Protein 2P8V (pdb70)

B-factor: mean 26.71, std 11.62, range [10.42, 73.14]

Structure (mmCIF, N/CA/C/O backbone):
data_2P8V
#
_entry.id   2P8V
#
_cell.length_a   49.470
_cell.length_b   49.470
_cell.length_c   80.710
_cell.angle_alpha   90.000
_cell.angle_beta   90.000
_cell.angle_gamma   120.000
#
_symmetry.space_group_name_H-M   'P 32 2 1'
#
loop_
_entity.id
_entity.type
_entity.pdbx_description
1 polymer 'Homer protein homolog 3'
2 non-polymer 'SULFATE ION'
3 water water
#
loop_
_atom_site.group_PDB
_atom_site.id
_atom_site.type_symbol
_atom_site.label_atom_id
_atom_site.label_alt_id
_atom_site.label_comp_id
_atom_site.label_asym_id
_atom_site.label_entity_id
_atom_site.label_seq_id
_atom_site.pdbx_PDB_ins_code
_atom_site.Cartn_x
_atom_site.Cartn_y
_atom_site.Cartn_z
_atom_site.occupancy
_atom_site.B_iso_or_equiv
_atom_site.auth_seq_id
_atom_site.auth_comp_id
_atom_site.auth_asym_id
_atom_site.auth_atom_id
_atom_site.pdbx_PDB_model_num
ATOM 1 N N . SER A 1 1 ? 51.926 24.770 5.502 1.00 45.88 5 SER A N 1
ATOM 2 C CA . SER A 1 1 ? 51.992 23.497 6.281 1.00 44.26 5 SER A CA 1
ATOM 3 C C . SER A 1 1 ? 5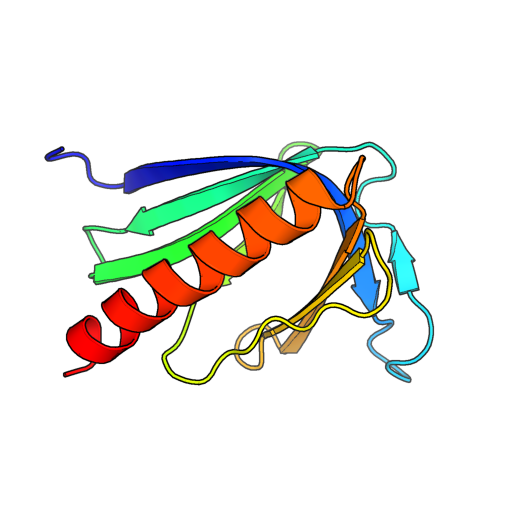1.801 23.764 7.771 1.00 43.38 5 SER A C 1
ATOM 4 O O . SER A 1 1 ? 51.427 22.870 8.524 1.00 44.25 5 SER A O 1
ATOM 7 N N . THR A 1 2 ? 52.077 24.998 8.187 1.00 41.17 6 THR A N 1
ATOM 8 C CA . THR A 1 2 ? 51.934 25.407 9.581 1.00 36.79 6 THR A CA 1
ATOM 9 C C . THR A 1 2 ? 50.519 25.924 9.880 1.00 33.73 6 THR A C 1
ATOM 10 O O . THR A 1 2 ? 50.241 26.410 10.978 1.00 31.38 6 THR A O 1
ATOM 14 N N . ALA A 1 3 ? 49.624 25.800 8.905 1.00 31.59 7 ALA A N 1
ATOM 15 C CA . ALA A 1 3 ? 48.243 26.251 9.066 1.00 29.02 7 ALA A CA 1
ATOM 16 C C . ALA A 1 3 ? 47.512 25.534 10.199 1.00 28.81 7 ALA A C 1
ATOM 17 O O . ALA A 1 3 ? 47.856 24.402 10.557 1.00 24.23 7 ALA A O 1
ATOM 19 N N . ARG A 1 4 ? 46.507 26.206 10.763 1.00 27.33 8 ARG A N 1
ATOM 20 C CA . ARG A 1 4 ? 45.695 25.636 11.844 1.00 29.02 8 ARG A CA 1
ATOM 21 C C . ARG A 1 4 ? 44.900 24.469 11.261 1.00 27.52 8 ARG A C 1
ATOM 22 O O . ARG A 1 4 ? 44.721 23.428 11.896 1.00 28.83 8 ARG A O 1
ATOM 30 N N . GLU A 1 5 ? 44.410 24.673 10.045 1.00 20.80 9 GLU A N 1
ATOM 31 C CA . GLU A 1 5 ? 43.632 23.657 9.348 1.00 21.80 9 GLU A CA 1
ATOM 32 C C . GLU A 1 5 ? 44.283 23.458 7.991 1.00 20.66 9 GLU A C 1
ATOM 33 O O . GLU A 1 5 ? 44.335 24.381 7.178 1.00 20.66 9 GLU A O 1
ATOM 39 N N . GLN A 1 6 ? 44.791 22.256 7.754 1.00 21.17 10 GLN A N 1
ATOM 40 C CA . GLN A 1 6 ? 45.468 21.953 6.502 1.00 22.80 10 GLN A CA 1
ATOM 41 C C . GLN A 1 6 ? 44.631 21.128 5.536 1.00 20.18 10 GLN A C 1
ATOM 42 O O . GLN A 1 6 ? 44.220 20.018 5.857 1.00 23.88 10 GLN A O 1
ATOM 48 N N . PRO A 1 7 ? 44.364 21.664 4.336 1.00 21.42 11 PRO A N 1
ATOM 49 C CA . PRO A 1 7 ? 43.573 20.898 3.366 1.00 18.82 11 PRO A CA 1
ATOM 50 C C . PRO A 1 7 ? 44.405 19.694 2.954 1.00 19.62 11 PRO A C 1
ATOM 51 O O . PRO A 1 7 ? 45.619 19.803 2.796 1.00 19.18 11 PRO A O 1
ATOM 55 N N . ILE A 1 8 ? 43.759 18.549 2.786 1.00 19.02 12 ILE A N 1
ATOM 56 C CA . ILE A 1 8 ? 44.472 17.335 2.420 1.00 19.99 12 ILE A CA 1
ATOM 57 C C . ILE A 1 8 ? 44.065 16.806 1.058 1.00 18.82 12 ILE A C 1
ATOM 58 O O . ILE A 1 8 ? 44.912 16.483 0.225 1.00 20.67 12 ILE A O 1
ATOM 63 N N . PHE A 1 9 ? 42.758 16.732 0.843 1.00 17.16 13 PHE A N 1
ATOM 64 C CA . PHE A 1 9 ? 42.194 16.163 -0.377 1.00 18.53 13 PHE A CA 1
ATOM 65 C C . PHE A 1 9 ? 40.774 16.707 -0.569 1.00 19.54 13 PHE A C 1
ATOM 66 O O . PHE A 1 9 ? 40.032 16.884 0.398 1.00 19.86 13 PHE A O 1
ATOM 74 N N . SER A 1 10 ? 40.412 16.998 -1.813 1.00 16.08 14 SER A N 1
ATOM 75 C CA . SER A 1 10 ? 39.079 17.499 -2.139 1.00 15.95 14 SER A CA 1
ATOM 76 C C . SER A 1 10 ? 38.564 16.829 -3.409 1.00 17.23 14 SER A C 1
ATOM 77 O O . SER A 1 10 ? 39.320 16.585 -4.352 1.00 15.36 14 SER A O 1
ATOM 80 N N . THR A 1 11 ? 37.270 16.539 -3.425 1.00 13.99 15 THR A N 1
ATOM 81 C CA . THR A 1 11 ? 36.632 15.938 -4.584 1.00 15.57 15 THR A CA 1
ATOM 82 C C . THR A 1 11 ? 35.172 16.379 -4.592 1.00 16.86 15 THR A C 1
ATOM 83 O O . THR A 1 11 ? 34.735 17.097 -3.696 1.00 16.67 15 THR A O 1
ATOM 87 N N . ARG A 1 12 ? 34.425 15.964 -5.609 1.00 15.86 16 ARG A N 1
ATOM 88 C CA . ARG A 1 12 ? 33.017 16.331 -5.712 1.00 16.48 16 ARG A CA 1
ATOM 89 C C . ARG A 1 12 ? 32.169 15.077 -5.576 1.00 15.13 16 ARG A C 1
ATOM 90 O O . ARG A 1 12 ? 32.590 13.996 -5.980 1.00 17.02 16 ARG A O 1
ATOM 98 N N . ALA A 1 13 ? 30.976 15.222 -5.009 1.00 13.33 17 ALA A N 1
ATOM 99 C CA . ALA A 1 13 ? 30.084 14.087 -4.833 1.00 14.54 17 ALA A CA 1
ATOM 100 C C . ALA A 1 13 ? 28.724 14.539 -4.333 1.00 14.66 17 ALA A C 1
ATOM 101 O O . ALA A 1 13 ? 28.595 15.613 -3.741 1.00 12.88 17 ALA A O 1
ATOM 103 N N . HIS A 1 14 ? 27.700 13.737 -4.605 1.00 13.60 18 HIS A N 1
ATOM 104 C CA . HIS A 1 14 ? 26.368 14.045 -4.094 1.00 17.11 18 HIS A CA 1
ATOM 105 C C . HIS A 1 14 ? 26.352 13.406 -2.722 1.00 16.49 18 HIS A C 1
ATOM 106 O O . HIS A 1 14 ? 26.803 12.273 -2.556 1.00 16.60 18 HIS A O 1
ATOM 113 N N . VAL A 1 15 ? 25.823 14.128 -1.744 1.00 14.30 19 VAL A N 1
ATOM 114 C CA . VAL A 1 15 ? 25.804 13.643 -0.374 1.00 17.83 1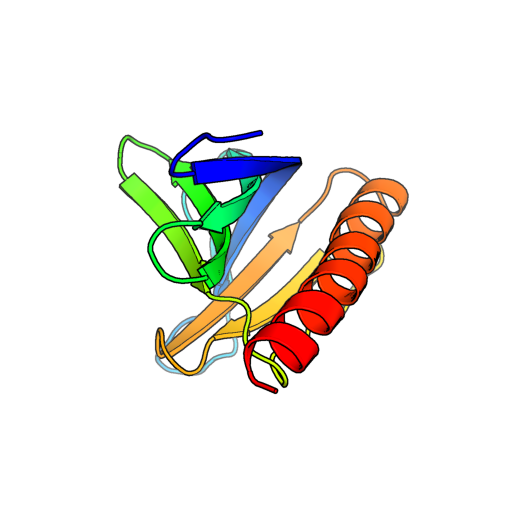9 VAL A CA 1
ATOM 115 C C . VAL A 1 15 ? 24.443 13.111 0.058 1.00 21.03 19 VAL A C 1
ATOM 116 O O . VAL A 1 15 ? 23.408 13.638 -0.339 1.00 15.15 19 VAL A O 1
ATOM 120 N N . PHE A 1 16 ? 24.456 12.052 0.865 1.00 22.19 20 PHE A N 1
ATOM 121 C CA . PHE A 1 16 ? 23.224 11.463 1.377 1.00 17.07 20 PHE A CA 1
ATOM 122 C C . PHE A 1 16 ? 23.421 11.051 2.831 1.00 14.43 20 PHE A C 1
ATOM 123 O O . PHE A 1 16 ? 24.546 11.011 3.341 1.00 17.07 20 PHE A O 1
ATOM 131 N N . GLN A 1 17 ? 22.318 10.763 3.511 1.00 19.77 21 GLN A N 1
ATOM 132 C CA . GLN A 1 17 ? 22.369 10.308 4.896 1.00 20.44 21 GLN A CA 1
ATOM 133 C C . GLN A 1 17 ? 21.218 9.331 5.106 1.00 22.21 21 GLN A C 1
ATOM 134 O O . GLN A 1 17 ? 20.121 9.534 4.582 1.00 24.33 21 GLN A O 1
ATOM 140 N N . ILE A 1 18 ? 21.479 8.264 5.855 1.00 20.93 22 ILE A N 1
ATOM 141 C CA . ILE A 1 18 ? 20.457 7.255 6.122 1.00 17.40 22 ILE A CA 1
ATOM 142 C C . ILE A 1 18 ? 19.381 7.866 7.028 1.00 18.85 22 ILE A C 1
ATOM 143 O O . ILE A 1 18 ? 19.696 8.684 7.887 1.00 20.11 22 ILE A O 1
ATOM 148 N N . ASP A 1 19 ? 18.121 7.482 6.833 1.00 18.40 23 ASP A N 1
ATOM 149 C CA . ASP A 1 19 ? 17.048 8.017 7.661 1.00 24.33 23 ASP A CA 1
ATOM 150 C C . ASP A 1 19 ? 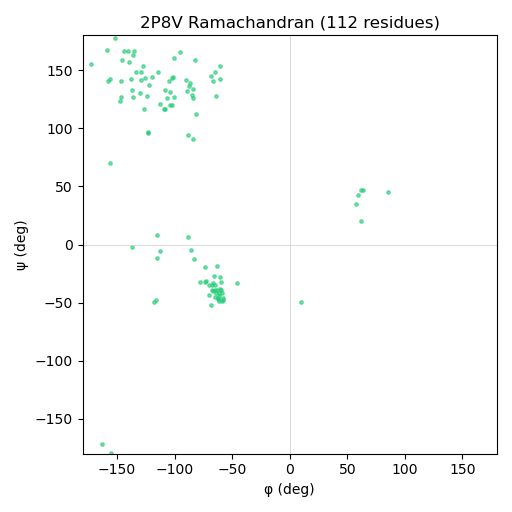17.310 7.547 9.081 1.00 22.46 23 ASP A C 1
ATOM 151 O O . ASP A 1 19 ? 17.504 6.360 9.336 1.00 28.05 23 ASP A O 1
ATOM 156 N N . PRO A 1 20 ? 17.334 8.478 10.041 1.00 20.86 24 PRO A N 1
ATOM 157 C CA . PRO A 1 20 ? 17.592 8.100 11.434 1.00 23.25 24 PRO A CA 1
ATOM 158 C C . PRO A 1 20 ? 16.637 7.129 12.136 1.00 23.71 24 PRO A C 1
ATOM 159 O O . PRO A 1 20 ? 17.050 6.377 13.023 1.00 24.05 24 PRO A O 1
ATOM 163 N N . ALA A 1 21 ? 15.380 7.107 11.710 1.00 25.40 25 ALA A N 1
ATOM 164 C CA . ALA A 1 21 ? 14.376 6.218 12.312 1.00 24.57 25 ALA A CA 1
ATOM 165 C C . ALA A 1 21 ? 14.602 4.729 12.046 1.00 25.99 25 ALA A C 1
ATOM 166 O O . ALA A 1 21 ? 14.674 3.935 12.988 1.00 28.61 25 ALA A O 1
ATOM 168 N N . THR A 1 22 ? 14.776 4.364 10.777 1.00 24.82 26 THR A N 1
ATOM 169 C CA . THR A 1 22 ? 14.953 2.961 10.418 1.00 28.09 26 THR A CA 1
ATOM 170 C C . THR A 1 22 ? 16.307 2.576 9.825 1.00 28.41 26 THR A C 1
ATOM 171 O O . THR A 1 22 ? 16.603 1.391 9.666 1.00 28.76 26 THR A O 1
ATOM 175 N N . LYS A 1 23 ? 17.112 3.569 9.467 1.00 25.97 27 LYS A N 1
ATOM 176 C CA . LYS A 1 23 ? 18.421 3.316 8.877 1.00 26.71 27 LYS A CA 1
ATOM 177 C C . LYS A 1 23 ? 18.331 2.468 7.605 1.00 28.13 27 LYS A C 1
ATOM 178 O O . LYS A 1 23 ? 19.220 1.660 7.322 1.00 28.56 27 LYS A O 1
ATOM 184 N N . ARG A 1 24 ? 17.264 2.666 6.835 1.00 23.44 28 ARG A N 1
ATOM 185 C CA . ARG A 1 24 ? 17.058 1.928 5.592 1.00 22.32 28 ARG A CA 1
ATOM 186 C C . ARG A 1 24 ? 17.025 2.834 4.361 1.00 20.94 28 ARG A C 1
ATOM 187 O O . ARG A 1 24 ? 17.701 2.568 3.372 1.00 17.06 28 ARG A O 1
ATOM 195 N N . ASN A 1 25 ? 16.234 3.900 4.417 1.00 21.69 29 ASN A N 1
ATOM 196 C CA . ASN A 1 25 ? 16.129 4.811 3.285 1.00 25.04 29 ASN A CA 1
ATOM 197 C C . ASN A 1 25 ? 17.187 5.909 3.272 1.00 24.05 29 ASN A C 1
ATOM 198 O O . ASN A 1 25 ? 17.523 6.491 4.305 1.00 21.35 29 ASN A O 1
ATOM 203 N N . TRP A 1 26 ? 17.714 6.184 2.086 1.00 22.11 30 TRP A N 1
ATOM 204 C CA . TRP A 1 26 ? 18.723 7.218 1.933 1.00 22.45 30 TRP A CA 1
ATOM 205 C C . TRP A 1 26 ? 18.069 8.571 1.663 1.00 22.95 30 TRP A C 1
ATOM 206 O O . TRP A 1 26 ? 17.187 8.686 0.815 1.00 20.90 30 TRP A O 1
ATOM 217 N N . ILE A 1 27 ? 18.509 9.591 2.392 1.00 23.68 31 ILE A N 1
ATOM 218 C CA . ILE A 1 27 ? 17.960 10.930 2.230 1.00 26.81 31 ILE A CA 1
ATOM 219 C C . ILE A 1 27 ? 18.998 11.885 1.652 1.00 24.27 31 ILE A C 1
ATOM 220 O O . ILE A 1 27 ? 20.055 12.087 2.238 1.00 24.82 31 ILE A O 1
ATOM 225 N N . PRO A 1 28 ? 18.709 12.484 0.488 1.00 25.64 32 PRO A N 1
ATOM 226 C CA . PRO A 1 28 ? 19.668 13.418 -0.109 1.00 24.98 32 PRO A CA 1
ATOM 227 C C . PRO A 1 28 ? 19.904 14.581 0.844 1.00 26.59 32 PRO A C 1
ATOM 228 O O . PRO A 1 28 ? 18.984 15.032 1.532 1.00 21.47 32 PRO A O 1
ATOM 232 N N . ALA A 1 29 ? 21.144 15.048 0.900 1.00 26.08 33 ALA A N 1
ATOM 233 C CA . ALA A 1 29 ? 21.484 16.163 1.761 1.00 32.60 33 ALA A CA 1
ATOM 234 C C . ALA A 1 29 ? 22.095 17.234 0.875 1.00 37.96 33 ALA A C 1
ATOM 235 O O . ALA A 1 29 ? 23.277 17.183 0.560 1.00 40.52 33 ALA A O 1
ATOM 237 N N . GLY A 1 30 ? 21.277 18.198 0.464 1.00 44.62 34 GLY A N 1
ATOM 238 C CA . GLY A 1 30 ? 21.759 19.276 -0.382 1.00 48.55 34 GLY A CA 1
ATOM 239 C C . GLY A 1 30 ? 21.745 18.915 -1.852 1.00 51.05 34 GLY A C 1
ATOM 240 O O . GLY A 1 30 ? 22.714 19.192 -2.558 1.00 55.22 34 GLY A O 1
ATOM 241 N N . LYS A 1 31 ? 20.642 18.312 -2.296 1.00 48.02 35 LYS A N 1
ATOM 242 C CA . LYS A 1 31 ? 20.409 17.880 -3.679 1.00 45.65 35 LYS A CA 1
ATOM 243 C C . LYS A 1 31 ? 21.5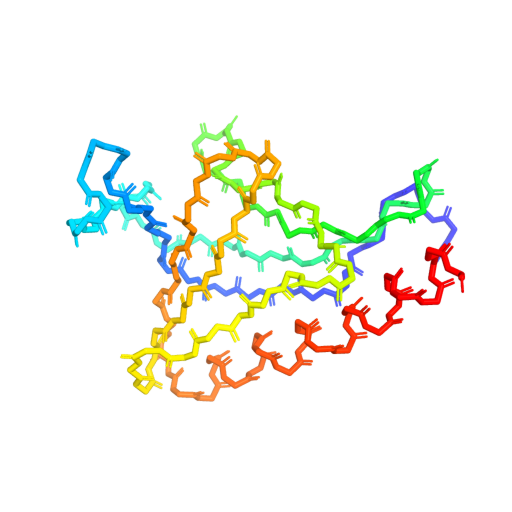63 17.905 -4.694 1.00 42.61 35 LYS A C 1
ATOM 244 O O . LYS A 1 31 ? 21.787 16.928 -5.408 1.00 44.65 35 LYS A O 1
ATOM 250 N N . HIS A 1 32 ? 22.273 19.025 -4.776 1.00 32.72 36 HIS A N 1
ATOM 251 C CA . HIS A 1 32 ? 23.380 19.181 -5.720 1.00 26.67 36 HIS A CA 1
ATOM 252 C C . HIS A 1 32 ? 24.699 18.590 -5.229 1.00 18.69 36 HIS A C 1
ATOM 253 O O . HIS A 1 32 ? 24.903 18.403 -4.033 1.00 16.94 36 HIS A O 1
ATOM 260 N N . ALA A 1 33 ? 25.593 18.302 -6.169 1.00 14.64 37 ALA A N 1
ATOM 261 C CA . ALA A 1 33 ? 26.899 17.765 -5.837 1.00 15.65 37 ALA A CA 1
ATOM 262 C C . ALA A 1 33 ? 27.625 18.848 -5.045 1.00 18.18 37 ALA A C 1
ATOM 263 O O . ALA A 1 33 ? 27.413 20.043 -5.272 1.00 17.22 37 ALA A O 1
ATOM 265 N N . LEU A 1 34 ? 28.479 18.424 -4.122 1.00 15.76 38 LEU A N 1
ATOM 266 C CA . LEU A 1 34 ? 29.227 19.351 -3.288 1.00 16.94 38 LEU A CA 1
ATOM 267 C C . LEU A 1 34 ? 30.669 18.907 -3.203 1.00 18.55 38 LEU A C 1
ATOM 268 O O . LEU A 1 34 ? 31.012 17.779 -3.578 1.00 15.37 38 LEU A O 1
ATOM 273 N N . THR A 1 35 ? 31.515 19.801 -2.707 1.00 18.89 39 THR A N 1
ATOM 274 C CA . THR A 1 35 ? 32.910 19.464 -2.514 1.00 17.34 39 THR A CA 1
ATOM 275 C C . THR A 1 35 ? 32.987 18.768 -1.164 1.00 16.10 39 THR A C 1
ATOM 276 O O . THR A 1 35 ? 32.390 19.220 -0.181 1.00 17.48 39 THR A O 1
ATOM 280 N N . VAL A 1 36 ? 33.694 17.649 -1.133 1.00 13.47 40 VAL A N 1
ATOM 281 C CA . VAL A 1 36 ? 33.877 16.875 0.091 1.00 14.97 40 VAL A CA 1
ATOM 282 C C . VAL A 1 36 ? 35.385 16.783 0.223 1.00 15.28 40 VAL A C 1
ATOM 283 O O . VAL A 1 36 ? 36.069 16.387 -0.721 1.00 16.24 40 VAL A O 1
ATOM 287 N N . SER A 1 37 ? 35.906 17.158 1.386 1.00 14.18 41 SER A N 1
ATOM 288 C CA . SER A 1 37 ? 37.345 17.168 1.580 1.00 18.69 41 SER A CA 1
ATOM 289 C C . SER A 1 37 ? 37.803 16.594 2.909 1.00 17.16 41 SER A C 1
ATOM 290 O O . SER A 1 37 ? 37.014 16.461 3.839 1.00 13.32 41 SER A O 1
ATOM 293 N N . TYR A 1 38 ? 39.090 16.260 2.977 1.00 16.47 42 TYR A N 1
ATOM 294 C CA . TYR A 1 38 ? 39.700 15.785 4.213 1.00 16.61 42 TYR A CA 1
ATOM 295 C C . TYR A 1 38 ? 40.601 16.937 4.662 1.00 19.83 42 TYR A C 1
ATOM 296 O O . TYR A 1 38 ? 41.347 17.495 3.852 1.00 14.92 42 TYR A O 1
ATOM 305 N N . PHE A 1 39 ? 40.518 17.301 5.937 1.00 17.45 43 PHE A N 1
ATOM 306 C CA . PHE A 1 39 ? 41.354 18.370 6.485 1.00 18.83 43 PHE A CA 1
ATOM 307 C C . PHE A 1 39 ? 42.061 17.831 7.715 1.00 18.99 43 PHE A C 1
ATOM 308 O O . PHE A 1 39 ? 41.564 16.912 8.366 1.00 19.42 43 PHE A O 1
ATOM 316 N N . TYR A 1 40 ? 43.220 18.400 8.029 1.00 21.99 44 TYR A N 1
ATOM 317 C CA . TYR A 1 40 ? 43.962 18.007 9.216 1.00 23.53 44 TYR A CA 1
ATOM 318 C C . TYR A 1 40 ? 43.854 19.171 10.184 1.00 23.61 44 TYR A C 1
ATOM 319 O O . TYR A 1 40 ? 44.326 20.266 9.891 1.00 26.41 44 TYR A O 1
ATOM 328 N N . ASP A 1 41 ? 43.221 18.935 11.325 1.00 24.41 45 ASP A N 1
ATOM 329 C CA . ASP A 1 41 ? 43.054 19.969 12.336 1.00 26.01 45 ASP A CA 1
ATOM 330 C C . ASP A 1 41 ? 44.267 19.950 13.265 1.00 27.53 45 ASP A C 1
ATOM 331 O O . ASP A 1 41 ? 44.302 19.192 14.227 1.00 27.39 45 ASP A O 1
ATOM 336 N N . ALA A 1 42 ? 45.256 20.790 12.970 1.00 29.21 46 ALA A N 1
ATOM 337 C CA . ALA A 1 42 ? 46.478 20.870 13.771 1.00 31.73 46 ALA A CA 1
ATOM 338 C C . ALA A 1 42 ? 46.226 21.339 15.205 1.00 32.82 46 ALA A C 1
ATOM 339 O O . ALA A 1 42 ? 47.064 21.145 16.083 1.00 34.72 46 ALA A O 1
ATOM 341 N N . THR A 1 43 ? 45.076 21.956 15.443 1.00 33.28 47 THR A N 1
ATOM 342 C CA . THR A 1 43 ? 44.749 22.439 16.777 1.00 37.05 47 THR A CA 1
ATOM 343 C C . THR A 1 43 ? 44.288 21.299 17.685 1.00 38.39 47 THR A C 1
ATOM 344 O O . THR A 1 43 ? 44.532 21.325 18.895 1.00 37.66 47 THR A O 1
ATOM 348 N N . ARG A 1 44 ? 43.635 20.298 17.102 1.00 37.73 48 ARG A N 1
ATOM 349 C CA . ARG A 1 44 ? 43.144 19.166 17.881 1.00 38.44 48 ARG A CA 1
ATOM 350 C C . ARG A 1 44 ? 43.865 17.863 17.558 1.00 36.20 48 ARG A C 1
ATOM 351 O O . ARG A 1 44 ? 43.644 16.846 18.211 1.00 36.09 48 ARG A O 1
ATOM 359 N N . ASN A 1 45 ? 44.734 17.905 16.555 1.00 34.27 49 ASN A N 1
ATOM 360 C CA . ASN A 1 45 ? 45.486 16.731 16.125 1.00 36.87 49 ASN A CA 1
ATOM 361 C C . ASN A 1 45 ? 44.543 15.630 15.632 1.00 35.29 49 ASN A C 1
ATOM 362 O O . ASN A 1 45 ? 44.678 14.466 16.006 1.00 34.19 49 ASN A O 1
ATOM 367 N N . VAL A 1 46 ? 43.582 16.011 14.798 1.00 31.32 50 VAL A N 1
ATOM 368 C CA . VAL A 1 46 ? 42.622 15.060 14.244 1.00 27.55 50 VAL A CA 1
ATOM 369 C C . VAL A 1 46 ? 42.349 15.357 12.774 1.00 28.31 50 VAL A C 1
ATOM 370 O O . VAL A 1 46 ? 42.555 16.478 12.299 1.00 20.63 50 VAL A O 1
ATOM 374 N N . TYR A 1 47 ? 41.890 14.343 12.051 1.00 24.17 51 TYR A N 1
ATOM 375 C CA . TYR A 1 47 ? 41.573 14.504 10.640 1.00 22.42 51 TYR A CA 1
ATOM 376 C C . TYR A 1 47 ? 40.062 14.543 10.520 1.00 19.57 51 TYR A C 1
ATOM 377 O O . TYR A 1 47 ? 39.357 13.822 11.227 1.00 20.73 51 TYR A O 1
ATOM 386 N N . ARG A 1 48 ? 39.559 15.398 9.642 1.00 18.20 52 ARG A N 1
ATOM 387 C CA . ARG A 1 48 ? 38.119 15.526 9.476 1.00 19.42 52 ARG A CA 1
ATOM 388 C C . ARG A 1 48 ? 37.670 15.528 8.029 1.00 18.39 52 ARG A C 1
ATOM 389 O O . ARG A 1 48 ? 38.385 15.993 7.148 1.00 20.46 52 ARG A O 1
ATOM 397 N N . ILE A 1 49 ? 36.477 15.000 7.795 1.00 19.02 53 ILE A N 1
ATOM 398 C CA . ILE A 1 49 ? 35.894 15.001 6.467 1.00 15.95 53 ILE A CA 1
ATOM 399 C C . ILE A 1 49 ? 34.879 16.130 6.557 1.00 18.43 53 ILE A C 1
ATOM 400 O O . ILE A 1 49 ? 33.979 16.084 7.395 1.00 19.75 53 ILE A O 1
ATOM 405 N N . ILE A 1 50 ? 35.036 17.149 5.713 1.00 16.89 54 ILE A N 1
ATOM 406 C CA . ILE A 1 50 ? 34.141 18.295 5.741 1.00 14.32 54 ILE A CA 1
ATOM 407 C C . ILE A 1 50 ? 33.509 18.599 4.387 1.00 17.59 54 ILE A C 1
ATOM 408 O O . ILE A 1 50 ? 34.139 18.443 3.340 1.00 15.51 54 ILE A O 1
ATOM 413 N N . SER A 1 51 ? 32.250 19.019 4.420 1.00 14.63 55 SER A N 1
ATOM 414 C CA . SER A 1 51 ? 31.531 19.380 3.205 1.00 16.34 55 SER A CA 1
ATOM 415 C C . SER A 1 51 ? 30.559 20.497 3.555 1.00 20.95 55 SER A C 1
ATOM 416 O O . SER A 1 51 ? 29.718 20.349 4.440 1.00 16.43 55 SER A O 1
ATOM 419 N N . ILE A 1 52 ? 30.686 21.618 2.854 1.00 21.65 56 ILE A N 1
ATOM 420 C CA . ILE A 1 52 ? 29.845 22.789 3.080 1.00 20.38 56 ILE A CA 1
ATOM 421 C C . ILE A 1 52 ? 28.780 22.923 1.986 1.00 22.55 56 ILE A C 1
ATOM 422 O O . ILE A 1 52 ? 29.085 22.842 0.797 1.00 19.06 56 ILE A O 1
ATOM 427 N N . GLY A 1 53 ? 27.535 23.131 2.398 1.00 20.40 57 GLY A N 1
ATOM 428 C CA . GLY A 1 53 ? 26.448 23.288 1.449 1.00 27.06 57 GLY A CA 1
ATOM 429 C C . GLY A 1 53 ? 25.413 24.254 1.992 1.00 28.22 57 GLY A C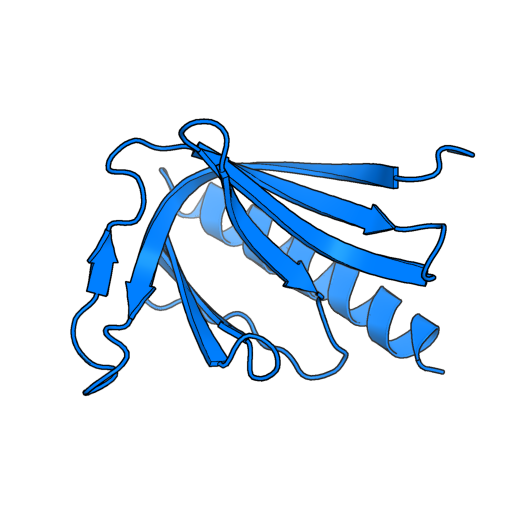 1
ATOM 430 O O . GLY A 1 53 ? 24.934 24.082 3.108 1.00 32.00 57 GLY A O 1
ATOM 431 N N . GLY A 1 54 ? 25.071 25.274 1.215 1.00 35.14 58 GLY A N 1
ATOM 432 C CA . GLY A 1 54 ? 24.093 26.240 1.679 1.00 34.13 58 GLY A CA 1
ATOM 433 C C . GLY A 1 54 ? 24.535 26.915 2.967 1.00 35.55 58 GLY A C 1
ATOM 434 O O . GLY A 1 54 ? 23.739 27.100 3.893 1.00 32.39 58 GLY A O 1
ATOM 435 N N . ALA A 1 55 ? 25.815 27.270 3.029 1.00 35.76 59 ALA A N 1
ATOM 436 C CA . ALA A 1 55 ? 26.382 27.941 4.195 1.00 33.74 59 ALA A CA 1
ATOM 437 C C . ALA A 1 55 ? 26.298 27.104 5.465 1.00 32.21 59 ALA A C 1
ATOM 438 O O . ALA A 1 55 ? 26.390 27.633 6.574 1.00 32.19 59 ALA A O 1
ATOM 440 N N . LYS A 1 56 ? 26.132 25.797 5.301 1.00 30.17 60 LYS A N 1
ATOM 441 C CA . LYS A 1 56 ? 26.042 24.885 6.435 1.00 32.07 60 LYS A CA 1
ATOM 442 C C . LYS A 1 56 ? 27.015 23.735 6.233 1.00 32.41 60 LYS A C 1
ATOM 443 O O . LYS A 1 56 ? 27.286 23.338 5.103 1.00 24.54 60 LYS A O 1
ATOM 449 N N . ALA A 1 57 ? 27.544 23.201 7.327 1.00 28.45 61 ALA A N 1
ATOM 450 C CA . ALA A 1 57 ? 28.459 22.073 7.229 1.00 30.85 61 ALA A CA 1
ATOM 451 C C . ALA A 1 57 ? 27.622 20.798 7.140 1.00 29.48 61 ALA A C 1
ATOM 452 O O . ALA A 1 57 ? 27.257 20.211 8.157 1.00 35.99 61 ALA A O 1
ATOM 454 N N . ILE A 1 58 ? 27.303 20.391 5.916 1.00 27.24 62 ILE A N 1
ATOM 455 C CA . ILE A 1 58 ? 26.517 19.188 5.680 1.00 24.73 62 ILE A CA 1
ATOM 456 C C . ILE A 1 58 ? 27.269 17.990 6.268 1.00 28.47 62 ILE A C 1
ATOM 457 O O . ILE A 1 58 ? 26.659 17.032 6.742 1.00 30.78 62 ILE A O 1
ATOM 462 N N . ILE A 1 59 ? 28.600 18.055 6.239 1.00 20.82 63 ILE A N 1
ATOM 463 C CA . ILE A 1 59 ? 29.429 16.989 6.783 1.00 21.67 63 ILE A CA 1
ATOM 464 C C . ILE A 1 59 ? 30.600 17.563 7.580 1.00 24.43 63 ILE A C 1
ATOM 465 O O . ILE A 1 59 ? 31.272 18.488 7.131 1.00 23.33 63 ILE A O 1
ATOM 470 N N . ASN A 1 60 ? 30.825 17.024 8.773 1.00 22.46 64 ASN A N 1
ATOM 471 C CA . ASN A 1 60 ? 31.946 17.430 9.615 1.00 25.14 64 ASN A CA 1
ATOM 472 C C . ASN A 1 60 ? 32.193 16.233 10.514 1.00 26.11 64 ASN A C 1
ATOM 473 O O . ASN A 1 60 ? 31.936 16.262 11.716 1.00 26.97 64 ASN A O 1
ATOM 478 N N . SER A 1 61 ? 32.698 15.176 9.893 1.00 22.63 65 SER A N 1
ATOM 479 C CA . SER A 1 61 ? 32.968 13.917 10.559 1.00 19.40 65 SER A CA 1
ATOM 480 C C . SER A 1 61 ? 34.440 13.754 10.910 1.00 21.69 65 SER A C 1
ATOM 481 O O . SER A 1 61 ? 35.308 13.890 10.052 1.00 24.05 65 SER A O 1
ATOM 484 N N . THR A 1 62 ? 34.722 13.467 12.176 1.00 20.05 66 THR A N 1
ATOM 485 C CA . THR A 1 62 ? 36.094 13.260 12.611 1.00 22.70 66 THR A CA 1
ATOM 486 C C . THR A 1 62 ? 36.432 11.797 12.339 1.00 21.94 66 THR A C 1
ATOM 487 O O . THR A 1 62 ? 35.689 10.901 12.730 1.00 23.28 66 THR A O 1
ATOM 491 N N . VAL A 1 63 ? 37.547 11.561 11.660 1.00 21.07 67 VAL A N 1
ATOM 492 C CA . VAL A 1 63 ? 37.958 10.205 11.331 1.00 21.72 67 VAL A CA 1
ATOM 493 C C . VAL A 1 63 ? 38.653 9.561 12.516 1.00 22.22 67 VAL A C 1
ATOM 494 O O . VAL A 1 63 ? 39.742 9.971 12.907 1.00 26.08 67 VAL A O 1
ATOM 498 N N . THR A 1 64 ? 38.010 8.549 13.087 1.00 22.33 68 THR A N 1
ATOM 499 C CA . THR A 1 64 ? 38.563 7.841 14.235 1.00 21.03 68 THR A CA 1
ATOM 500 C C . THR A 1 64 ? 39.220 6.515 13.813 1.00 21.26 68 THR A C 1
ATOM 501 O O . THR A 1 64 ? 38.942 5.986 12.742 1.00 19.93 68 THR A O 1
ATOM 505 N N . PRO A 1 65 ? 40.102 5.966 14.663 1.00 24.55 69 PRO A N 1
ATOM 506 C CA . PRO A 1 65 ? 40.837 4.718 14.424 1.00 26.30 69 PRO A CA 1
ATOM 507 C C . PRO A 1 65 ? 40.065 3.503 13.890 1.00 27.70 69 PRO A C 1
ATOM 508 O O . PRO A 1 65 ? 40.615 2.712 13.123 1.00 27.19 69 PRO A O 1
ATOM 512 N N . ASN A 1 66 ? 38.802 3.354 14.276 1.00 22.44 70 ASN A N 1
ATOM 513 C CA . ASN A 1 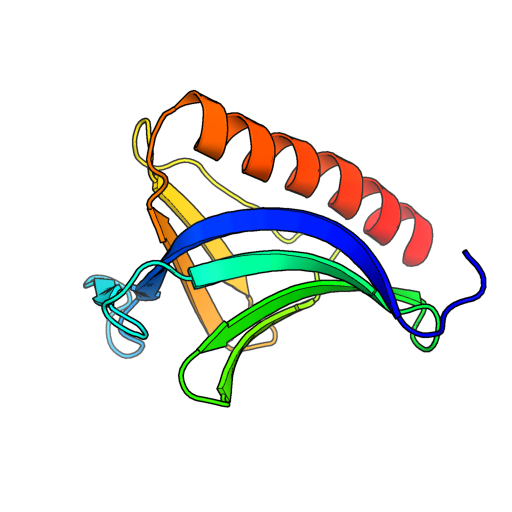66 ? 38.022 2.209 13.816 1.00 19.74 70 ASN A CA 1
ATOM 514 C C . ASN A 1 66 ? 36.832 2.537 12.912 1.00 23.43 70 ASN A C 1
ATOM 515 O O . ASN A 1 66 ? 35.993 1.680 12.632 1.00 19.84 70 ASN A O 1
ATOM 520 N N A MET A 1 67 ? 36.765 3.782 12.460 0.50 20.65 71 MET A N 1
ATOM 521 N N B MET A 1 67 ? 36.765 3.782 12.460 0.50 22.26 71 MET A N 1
ATOM 522 C CA A MET A 1 67 ? 35.700 4.209 11.568 0.50 20.93 71 MET A CA 1
ATOM 523 C CA B MET A 1 67 ? 35.700 4.209 11.568 0.50 24.11 71 MET A CA 1
ATOM 524 C C A MET A 1 67 ? 36.004 3.531 10.239 0.50 23.88 71 MET A C 1
ATOM 525 C C B MET A 1 67 ? 36.004 3.531 10.239 0.50 25.44 71 MET A C 1
ATOM 526 O O A MET A 1 67 ? 37.163 3.452 9.838 0.50 25.67 71 MET A O 1
ATOM 527 O O B MET A 1 67 ? 37.163 3.452 9.838 0.50 26.57 71 MET A O 1
ATOM 536 N N . THR A 1 68 ? 34.980 3.027 9.559 1.00 23.91 72 THR A N 1
ATOM 537 C CA . THR A 1 68 ? 35.211 2.349 8.291 1.00 27.14 72 THR A CA 1
ATOM 538 C C . THR A 1 68 ? 34.359 2.855 7.139 1.00 23.81 72 THR A C 1
ATOM 539 O O . THR A 1 68 ? 33.178 3.160 7.311 1.00 17.93 72 THR A O 1
ATOM 543 N N . PHE A 1 69 ? 34.982 2.929 5.965 1.00 20.19 73 PHE A N 1
ATOM 544 C CA . PHE A 1 69 ? 34.312 3.367 4.756 1.00 13.90 73 PHE A CA 1
ATOM 545 C C . PHE A 1 69 ? 34.108 2.125 3.904 1.00 21.69 73 PHE A C 1
ATOM 546 O O . PHE A 1 69 ? 35.060 1.402 3.610 1.00 21.40 73 PHE A O 1
ATOM 554 N N . THR A 1 70 ? 32.872 1.878 3.496 1.00 16.46 74 THR A N 1
ATOM 555 C CA . THR A 1 70 ? 32.586 0.703 2.689 1.00 22.33 74 THR A CA 1
ATOM 556 C C . THR A 1 70 ? 31.944 1.074 1.365 1.00 19.50 74 THR A C 1
ATOM 557 O O . THR A 1 70 ? 31.067 1.932 1.311 1.00 19.59 74 THR A O 1
ATOM 561 N N . LYS A 1 71 ? 32.398 0.426 0.297 1.00 20.83 75 LYS A N 1
ATOM 562 C CA . LYS A 1 71 ? 31.862 0.660 -1.037 1.00 17.60 75 LYS A CA 1
ATOM 563 C C . LYS A 1 71 ? 30.628 -0.217 -1.167 1.00 20.51 75 LYS A C 1
ATOM 564 O O . LYS A 1 71 ? 30.701 -1.425 -0.934 1.00 21.06 75 LYS A O 1
ATOM 570 N N . THR A 1 72 ? 29.498 0.381 -1.531 1.00 19.26 76 THR A N 1
ATOM 571 C CA . THR A 1 72 ? 28.263 -0.384 -1.668 1.00 20.87 76 THR A CA 1
ATOM 572 C C . THR A 1 72 ? 27.697 -0.446 -3.095 1.00 19.50 76 THR A C 1
ATOM 573 O O . THR A 1 72 ? 26.577 -0.912 -3.321 1.00 21.03 76 THR A O 1
ATOM 577 N N . SER A 1 73 ? 28.472 0.058 -4.047 1.00 16.61 77 SER A N 1
ATOM 578 C CA . SER A 1 73 ? 28.143 -0.015 -5.465 1.00 14.21 77 SER A CA 1
ATOM 579 C C . SER A 1 73 ? 29.480 0.289 -6.126 1.00 15.62 77 SER A C 1
ATOM 580 O O . SER A 1 73 ? 30.496 0.338 -5.438 1.00 18.52 77 SER A O 1
ATOM 583 N N . GLN A 1 74 ? 29.508 0.474 -7.441 1.00 15.79 78 GLN A N 1
ATOM 584 C CA . GLN A 1 74 ? 30.772 0.792 -8.085 1.00 16.55 78 GLN A CA 1
ATOM 585 C C . GLN A 1 74 ? 31.055 2.293 -8.053 1.00 15.02 78 GLN A C 1
ATOM 586 O O . GLN A 1 74 ? 32.123 2.731 -8.469 1.00 19.09 78 GLN A O 1
ATOM 592 N N . LYS A 1 75 ? 30.104 3.075 -7.544 1.00 16.27 79 LYS A N 1
ATOM 593 C CA . LYS A 1 75 ? 30.276 4.523 -7.463 1.00 15.98 79 LYS A CA 1
ATOM 594 C C . LYS A 1 75 ? 29.799 5.136 -6.143 1.00 16.56 79 LYS A C 1
ATOM 595 O O . LYS A 1 75 ? 29.940 6.342 -5.932 1.00 17.56 79 LYS A O 1
ATOM 601 N N . PHE A 1 76 ? 29.253 4.312 -5.254 1.00 11.11 80 PHE A N 1
ATOM 602 C CA . PHE A 1 76 ? 28.734 4.797 -3.977 1.00 12.93 80 PHE A CA 1
ATOM 603 C C . PHE A 1 76 ? 29.435 4.161 -2.777 1.00 11.23 80 PHE A C 1
ATOM 604 O O . PHE A 1 76 ? 29.778 2.986 -2.802 1.00 12.59 80 PHE A O 1
ATOM 612 N N . GLY A 1 77 ? 29.628 4.947 -1.723 1.00 13.62 81 GLY A N 1
ATOM 613 C CA . GLY A 1 77 ? 30.273 4.434 -0.530 1.00 13.84 81 GLY A CA 1
ATOM 614 C C . GLY A 1 77 ? 29.672 5.098 0.694 1.00 15.13 81 GLY A C 1
ATOM 615 O O . GLY A 1 77 ? 29.090 6.173 0.595 1.00 12.51 81 GLY A O 1
ATOM 616 N N . GLN A 1 78 ? 29.817 4.469 1.852 1.00 14.54 82 GLN A N 1
ATOM 617 C CA . GLN A 1 78 ? 29.249 5.019 3.072 1.00 16.76 82 GLN A CA 1
ATOM 618 C C . GLN A 1 78 ? 30.126 4.769 4.294 1.00 16.14 82 GLN A C 1
ATOM 619 O O . GLN A 1 78 ? 31.063 3.963 4.265 1.00 17.89 82 GLN A O 1
ATOM 625 N N . TRP A 1 79 ? 29.820 5.479 5.373 1.00 16.82 83 TRP A N 1
ATOM 626 C CA . TRP A 1 79 ? 30.527 5.275 6.625 1.00 16.39 83 TRP A CA 1
ATOM 627 C C . TRP A 1 79 ? 29.642 5.725 7.769 1.00 16.34 83 TRP A C 1
ATOM 628 O O . TRP A 1 79 ? 28.878 6.691 7.649 1.00 14.35 83 TRP A O 1
ATOM 639 N N . ALA A 1 80 ? 29.716 4.983 8.866 1.00 14.19 84 ALA A N 1
ATOM 640 C CA . ALA A 1 80 ? 28.949 5.310 10.054 1.00 15.94 84 ALA A CA 1
ATOM 641 C C . ALA A 1 80 ? 29.801 6.236 10.914 1.00 14.36 84 ALA A C 1
ATOM 642 O O . ALA A 1 80 ? 31.023 6.076 10.986 1.00 15.95 84 ALA A O 1
ATOM 644 N N . ASP A 1 81 ? 29.159 7.222 11.538 1.00 13.75 85 ASP A N 1
ATOM 645 C CA . ASP A 1 81 ? 29.851 8.156 12.425 1.00 15.70 85 ASP A CA 1
ATOM 646 C C . ASP A 1 81 ? 29.102 8.016 13.742 1.00 16.06 85 ASP A C 1
ATOM 647 O O . ASP A 1 81 ? 28.056 8.631 13.939 1.00 13.65 85 ASP A O 1
ATOM 652 N N . SER A 1 82 ? 29.629 7.177 14.628 1.00 16.18 86 SER A N 1
ATOM 653 C CA . SER A 1 82 ? 28.992 6.927 15.914 1.00 19.62 86 SER A CA 1
ATOM 654 C C . SER A 1 82 ? 28.974 8.159 16.803 1.00 19.38 86 SER A C 1
ATOM 655 O O . SER A 1 82 ? 28.094 8.307 17.647 1.00 19.67 86 SER A O 1
ATOM 658 N N . ARG A 1 83 ? 29.944 9.047 16.611 1.00 17.68 87 ARG A N 1
ATOM 659 C CA . ARG A 1 83 ? 30.013 10.259 17.418 1.00 21.24 87 ARG A CA 1
ATOM 660 C C . ARG A 1 83 ? 28.872 11.190 17.038 1.00 22.18 87 ARG A C 1
ATOM 661 O O . ARG A 1 83 ? 28.221 11.778 17.906 1.00 22.01 87 ARG A O 1
ATOM 669 N N . ALA A 1 84 ? 28.641 11.315 15.733 1.00 16.66 88 ALA A N 1
ATOM 670 C CA . ALA A 1 84 ? 27.592 12.173 15.203 1.00 19.94 88 ALA A CA 1
ATOM 671 C C . ALA A 1 84 ? 26.233 11.479 15.212 1.00 19.20 88 ALA A C 1
ATOM 672 O O . ALA A 1 84 ? 25.199 12.120 15.027 1.00 24.02 88 ALA A O 1
ATOM 674 N N . ASN A 1 85 ? 26.242 10.171 15.436 1.00 18.40 89 ASN A N 1
ATOM 675 C CA . ASN A 1 85 ? 25.017 9.388 15.479 1.00 19.41 89 ASN A CA 1
ATOM 676 C C . ASN A 1 85 ? 24.299 9.405 14.130 1.00 20.75 89 ASN A C 1
ATOM 677 O O . ASN A 1 85 ? 23.093 9.631 14.063 1.00 20.02 89 ASN A O 1
ATOM 682 N N . THR A 1 86 ? 25.048 9.179 13.056 1.00 18.16 90 THR A N 1
ATOM 683 C CA . THR A 1 86 ? 24.461 9.139 11.722 1.00 21.87 90 THR A CA 1
ATOM 684 C C . THR A 1 86 ? 25.331 8.305 10.784 1.00 19.40 90 THR A C 1
ATOM 685 O O . THR A 1 86 ? 26.354 7.756 11.194 1.00 20.69 90 THR A O 1
ATOM 689 N N . VAL A 1 87 ? 24.901 8.202 9.532 1.00 17.22 91 VAL A N 1
ATOM 690 C CA . VAL A 1 87 ? 25.628 7.456 8.519 1.00 14.93 91 VAL A CA 1
ATOM 691 C C . VAL A 1 87 ? 25.627 8.320 7.271 1.00 16.97 91 VAL A C 1
ATOM 692 O O . VAL A 1 87 ? 24.575 8.761 6.812 1.00 21.57 91 VAL A O 1
ATOM 696 N N . TYR A 1 88 ? 26.811 8.564 6.728 1.00 11.75 92 TYR A N 1
ATOM 697 C CA . TYR A 1 88 ? 26.949 9.382 5.531 1.00 11.53 92 TYR A CA 1
ATOM 698 C C . TYR A 1 88 ? 27.149 8.520 4.288 1.00 12.72 92 TYR A C 1
ATOM 699 O O . TYR A 1 88 ? 27.815 7.486 4.335 1.00 14.40 92 TYR A O 1
ATOM 708 N N . GLY A 1 89 ? 26.572 8.969 3.179 1.00 14.28 93 GLY A N 1
ATOM 709 C CA . GLY A 1 89 ? 26.706 8.267 1.918 1.00 16.21 93 GLY A CA 1
ATOM 710 C C . GLY A 1 89 ? 27.141 9.234 0.830 1.00 16.30 93 GLY A C 1
ATOM 711 O O . GLY A 1 89 ? 26.681 10.386 0.796 1.00 15.66 93 GLY A O 1
ATOM 712 N N . LEU A 1 90 ? 28.020 8.777 -0.059 1.00 14.77 94 LEU A N 1
ATOM 713 C CA . LEU A 1 90 ? 28.509 9.626 -1.138 1.00 14.48 94 LEU A CA 1
ATOM 714 C C . LEU A 1 90 ? 28.406 8.958 -2.505 1.00 17.36 94 LEU A C 1
ATOM 715 O O . LEU A 1 90 ? 28.831 7.815 -2.683 1.00 15.93 94 LEU A O 1
ATOM 720 N N . GLY A 1 91 ? 27.836 9.678 -3.465 1.00 16.92 95 GLY A N 1
ATOM 721 C CA . GLY A 1 91 ? 27.715 9.150 -4.812 1.00 12.68 95 GLY A CA 1
ATOM 722 C C . GLY A 1 91 ? 28.692 9.904 -5.694 1.00 15.89 95 GLY A C 1
ATOM 723 O O . GLY A 1 91 ? 28.563 11.113 -5.869 1.00 13.35 95 GLY A O 1
ATOM 724 N N . PHE A 1 92 ? 29.674 9.198 -6.241 1.00 11.53 96 PHE A N 1
ATOM 725 C CA . PHE A 1 92 ? 30.672 9.823 -7.089 1.00 16.06 96 PHE A CA 1
ATOM 726 C C . PHE A 1 92 ? 30.330 9.712 -8.573 1.00 17.73 96 PHE A C 1
ATOM 727 O O . PHE A 1 92 ? 29.460 8.935 -8.969 1.00 19.98 96 PHE A O 1
ATOM 735 N N . ALA A 1 93 ? 31.026 10.494 -9.389 1.00 19.45 97 ALA A N 1
ATOM 736 C CA . ALA A 1 93 ? 30.792 10.489 -10.825 1.00 21.65 97 ALA A CA 1
ATOM 737 C C . ALA A 1 93 ? 31.345 9.240 -11.500 1.00 18.52 97 ALA A C 1
ATOM 738 O O . ALA A 1 93 ? 30.940 8.906 -12.608 1.00 17.42 97 ALA A O 1
ATOM 740 N N . SER A 1 94 ? 32.266 8.548 -10.837 1.00 18.28 98 SER A N 1
ATOM 741 C CA . SER A 1 94 ? 32.867 7.356 -11.428 1.00 16.61 98 SER A CA 1
ATOM 742 C C . SER A 1 94 ? 33.487 6.428 -10.386 1.00 14.43 98 SER A C 1
ATOM 743 O O . SER A 1 94 ? 33.682 6.796 -9.236 1.00 14.27 98 SER A O 1
ATOM 746 N N . GLU A 1 95 ? 33.806 5.217 -10.815 1.00 13.00 99 GLU A N 1
ATOM 747 C CA . GLU 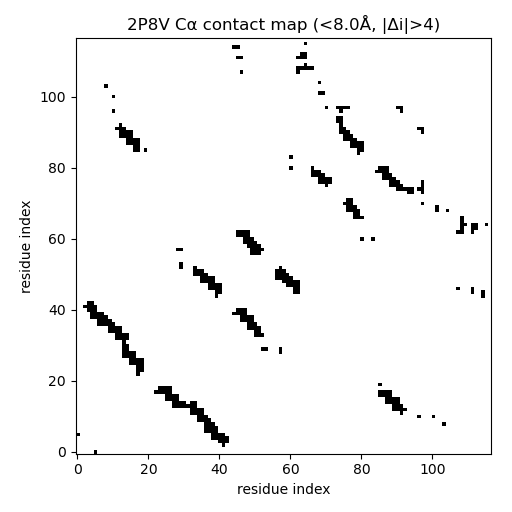A 1 95 ? 34.419 4.237 -9.944 1.00 17.79 99 GLU A CA 1
ATOM 748 C C . GLU A 1 95 ? 35.797 4.739 -9.519 1.00 17.68 99 GLU A C 1
ATOM 749 O O . GLU A 1 95 ? 36.229 4.505 -8.397 1.00 16.88 99 GLU A O 1
ATOM 755 N N . GLN A 1 96 ? 36.481 5.447 -10.414 1.00 16.44 100 GLN A N 1
ATOM 756 C CA . GLN A 1 96 ? 37.802 5.970 -10.095 1.00 18.96 100 GLN A CA 1
ATOM 757 C C . GLN A 1 96 ? 37.718 6.978 -8.937 1.00 16.72 100 GLN A C 1
ATOM 758 O O . GLN A 1 96 ? 38.584 7.001 -8.060 1.00 16.25 100 GLN A O 1
ATOM 764 N N . HIS A 1 97 ? 36.675 7.804 -8.929 1.00 13.76 101 HIS A N 1
ATOM 765 C CA . HIS A 1 97 ? 36.511 8.785 -7.863 1.00 17.03 101 HIS A CA 1
ATOM 766 C C . HIS A 1 97 ? 36.216 8.112 -6.529 1.00 16.65 101 HIS A C 1
ATOM 767 O O . HIS A 1 97 ? 36.723 8.545 -5.497 1.00 15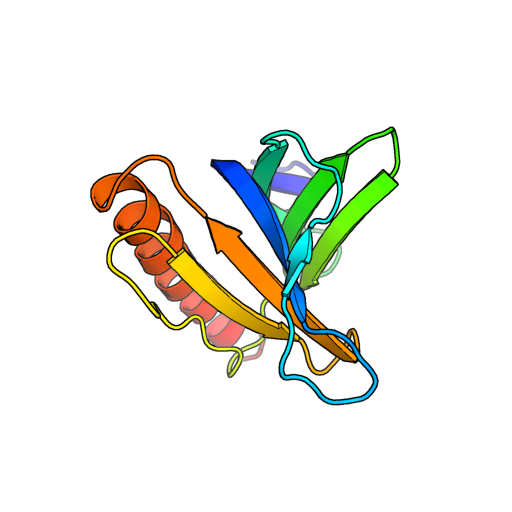.05 101 HIS A O 1
ATOM 774 N N . LEU A 1 98 ? 35.407 7.054 -6.547 1.00 15.00 102 LEU A N 1
ATOM 775 C CA . LEU A 1 98 ? 35.105 6.333 -5.310 1.00 16.92 102 LEU A CA 1
ATOM 776 C C . LEU A 1 98 ? 36.419 5.767 -4.764 1.00 15.84 102 LEU A C 1
ATOM 777 O O . LEU A 1 98 ? 36.709 5.881 -3.570 1.00 20.94 102 LEU A O 1
ATOM 782 N N . THR A 1 99 ? 37.218 5.185 -5.655 1.00 15.57 103 THR A N 1
ATOM 783 C CA . THR A 1 99 ? 38.516 4.597 -5.301 1.00 15.86 103 THR A CA 1
ATOM 784 C C . THR A 1 99 ? 39.422 5.649 -4.654 1.00 17.63 103 THR A C 1
ATOM 785 O O . THR A 1 99 ? 40.047 5.392 -3.624 1.00 21.33 103 THR A O 1
ATOM 789 N N . GLN A 1 100 ? 39.482 6.831 -5.262 1.00 18.88 104 GLN A N 1
ATOM 790 C CA . GLN A 1 100 ? 40.300 7.924 -4.737 1.00 18.36 104 GLN A CA 1
ATOM 791 C C . GLN A 1 100 ? 39.894 8.275 -3.310 1.00 19.49 104 GLN A C 1
ATOM 792 O O . GLN A 1 100 ? 40.743 8.406 -2.427 1.00 19.02 104 GLN A O 1
ATOM 798 N N . PHE A 1 101 ? 38.592 8.420 -3.081 1.00 17.50 105 PHE A N 1
ATOM 799 C CA . PHE A 1 101 ? 38.116 8.767 -1.751 1.00 16.99 105 PHE A CA 1
ATOM 800 C C . PHE A 1 101 ? 38.413 7.661 -0.741 1.00 13.96 105 PHE A C 1
ATOM 801 O O . PHE A 1 101 ? 38.864 7.940 0.363 1.00 15.59 105 PHE A O 1
ATOM 809 N N . ALA A 1 102 ? 38.154 6.414 -1.124 1.00 15.61 106 ALA A N 1
ATOM 810 C CA . ALA A 1 102 ? 38.381 5.280 -0.233 1.00 19.42 106 ALA A CA 1
ATOM 811 C C . ALA A 1 102 ? 39.848 5.096 0.135 1.00 17.92 106 ALA A C 1
ATOM 812 O O . ALA A 1 102 ? 40.172 4.822 1.287 1.00 15.46 106 ALA A O 1
ATOM 814 N N . GLU A 1 103 ? 40.741 5.247 -0.834 1.00 18.21 107 GLU A N 1
ATOM 815 C CA . GLU A 1 103 ? 42.159 5.090 -0.540 1.00 21.44 107 GLU A CA 1
ATOM 816 C C . GLU A 1 103 ? 42.629 6.172 0.421 1.00 22.59 107 GLU A C 1
ATOM 817 O O . GLU A 1 103 ? 43.420 5.897 1.319 1.00 21.70 107 GLU A O 1
ATOM 823 N N . LYS A 1 104 ? 42.129 7.393 0.237 1.00 20.53 108 LYS A N 1
ATOM 824 C CA . LYS A 1 104 ? 42.505 8.497 1.113 1.00 20.50 108 LYS A CA 1
ATOM 825 C C . LYS A 1 104 ? 41.955 8.257 2.517 1.00 18.75 108 LYS A C 1
ATOM 826 O O . LYS A 1 104 ? 42.597 8.610 3.503 1.00 18.02 108 LYS A O 1
ATOM 832 N N . PHE A 1 105 ? 40.772 7.651 2.606 1.00 18.60 109 PHE A N 1
ATOM 833 C CA . PHE A 1 105 ? 40.161 7.352 3.901 1.00 17.93 109 PHE A CA 1
ATOM 834 C C . PHE A 1 105 ? 41.132 6.460 4.681 1.00 21.17 109 PHE A C 1
ATOM 835 O O . PHE A 1 105 ? 41.435 6.722 5.846 1.00 20.29 109 PHE A O 1
ATOM 843 N N . GLN A 1 106 ? 41.621 5.407 4.024 1.00 23.99 110 GLN A N 1
ATOM 844 C CA . GLN A 1 106 ? 42.555 4.470 4.653 1.00 27.48 110 GLN A CA 1
ATOM 845 C C . GLN A 1 106 ? 43.861 5.148 5.060 1.00 26.39 110 GLN A C 1
ATOM 846 O O . GLN A 1 106 ? 44.352 4.952 6.174 1.00 26.99 110 GLN A O 1
ATOM 852 N N . GLU A 1 107 ? 44.424 5.948 4.164 1.00 28.94 111 GLU A N 1
ATOM 853 C CA . GLU A 1 107 ? 45.672 6.639 4.468 1.00 30.60 111 GLU A CA 1
ATOM 854 C C . GLU A 1 107 ? 45.493 7.524 5.695 1.00 32.70 111 GLU A C 1
ATOM 855 O O . GLU A 1 107 ? 46.354 7.579 6.574 1.00 31.03 111 GLU A O 1
ATOM 861 N N . VAL A 1 108 ? 44.354 8.205 5.755 1.00 31.95 112 VAL A N 1
ATOM 862 C CA . VAL A 1 108 ? 44.049 9.104 6.861 1.00 33.62 112 VAL A CA 1
ATOM 863 C C . VAL A 1 108 ? 43.717 8.366 8.169 1.00 37.93 112 VAL A C 1
ATOM 864 O O . VAL A 1 108 ? 43.997 8.889 9.250 1.00 41.46 112 VAL A O 1
ATOM 868 N N . LYS A 1 109 ? 43.127 7.174 8.090 1.00 39.38 113 LYS A N 1
ATOM 869 C CA . LYS A 1 109 ? 42.820 6.428 9.304 1.00 43.00 113 LYS A CA 1
ATOM 870 C C . LYS A 1 109 ? 44.107 6.002 9.982 1.00 43.97 113 LYS A C 1
ATOM 871 O O . LYS A 1 109 ? 44.168 5.914 11.205 1.00 47.32 113 LYS A O 1
ATOM 877 N N . GLU A 1 110 ? 45.121 5.725 9.169 1.00 43.37 114 GLU A N 1
ATOM 878 C CA . GLU A 1 110 ? 46.429 5.309 9.660 1.00 45.45 114 GLU A CA 1
ATOM 879 C C . GLU A 1 110 ? 47.001 6.431 10.521 1.00 44.71 114 GLU A C 1
ATOM 880 O O . GLU A 1 110 ? 47.594 6.190 11.579 1.00 45.79 114 GLU A O 1
ATOM 886 N N . ALA A 1 111 ? 46.820 7.662 10.056 1.00 40.78 115 ALA A N 1
ATOM 887 C CA . ALA A 1 111 ? 47.305 8.829 10.775 1.00 36.55 115 ALA A CA 1
ATOM 888 C C . ALA A 1 111 ? 46.596 8.900 12.125 1.00 35.92 115 ALA A C 1
ATOM 889 O O . ALA A 1 111 ? 47.236 9.090 13.157 1.00 34.38 115 ALA A O 1
ATOM 891 N N . ALA A 1 112 ? 45.275 8.731 12.106 1.00 35.19 116 ALA A N 1
ATOM 892 C CA . ALA A 1 112 ? 44.469 8.772 13.321 1.00 36.90 116 ALA A CA 1
ATOM 893 C C . ALA A 1 112 ? 44.913 7.702 14.314 1.00 40.37 116 ALA A C 1
ATOM 894 O O . ALA A 1 112 ? 44.932 7.939 15.523 1.00 37.55 116 ALA A O 1
ATOM 896 N N . ARG A 1 113 ? 45.260 6.523 13.798 1.00 41.25 117 ARG A N 1
ATOM 897 C CA . ARG A 1 113 ? 45.705 5.416 14.640 1.00 41.95 117 ARG A CA 1
ATOM 898 C C . ARG A 1 113 ? 46.973 5.825 15.373 1.00 44.54 117 ARG A C 1
ATOM 899 O O . ARG A 1 113 ? 47.087 5.641 16.588 1.00 44.06 117 ARG A O 1
ATOM 907 N N . LEU A 1 114 ? 47.928 6.375 14.629 1.00 42.62 118 LEU A N 1
ATOM 908 C CA . LEU A 1 114 ? 49.178 6.823 15.227 1.00 42.69 118 LEU A CA 1
ATOM 909 C C . LEU A 1 114 ? 48.891 8.052 16.085 1.00 40.96 118 LEU A C 1
ATOM 910 O O . LEU A 1 114 ? 49.504 8.248 17.136 1.00 36.86 118 LEU A O 1
ATOM 915 N N . ALA A 1 115 ? 47.948 8.875 15.632 1.00 40.47 119 ALA A N 1
ATOM 916 C CA . ALA A 1 115 ? 47.569 10.073 16.367 1.00 43.22 119 ALA A CA 1
ATOM 917 C C . ALA A 1 115 ? 47.039 9.671 17.735 1.00 45.86 119 ALA A C 1
ATOM 918 O O . ALA A 1 115 ? 47.304 10.343 18.732 1.00 47.13 119 ALA A O 1
ATOM 920 N N . ARG A 1 116 ? 46.292 8.571 17.781 1.00 45.43 120 ARG A N 1
ATOM 921 C CA . ARG A 1 116 ? 45.735 8.101 19.044 1.00 49.14 120 ARG A CA 1
ATOM 922 C C . ARG A 1 116 ? 46.848 7.490 19.890 1.00 51.77 120 ARG A C 1
ATOM 923 O O . ARG A 1 116 ? 46.830 7.581 21.116 1.00 52.19 120 ARG A O 1
ATOM 931 N N . GLU A 1 117 ? 47.823 6.891 19.210 1.00 55.37 121 GLU A N 1
ATOM 932 C CA . GLU A 1 117 ? 48.981 6.260 19.839 1.00 59.78 121 GLU A CA 1
ATOM 933 C C . GLU A 1 117 ? 48.702 4.956 20.585 1.00 63.64 121 GLU A C 1
ATOM 934 O O . GLU A 1 117 ? 49.249 3.932 20.127 1.00 65.49 121 GLU A O 1
#

Organism: Homo sapiens (NCBI:txid9606)

Foldseek 3Di:
DPDQKAWDDKDKWWKWWQDLPPSPDIGTDQRDIWIWTWIQRNVVRWIWIFTDHPNRTSGTATQALPWAWAADDLFKIKTQRVVVSIIMMTGHPGSVVVVVVRVVSVVRSVSNVVSVD

Radius of gyration: 13.74 Å; Cα contacts (8 Å, |Δi|>4): 232; chains: 1; bounding box: 38×28×31 Å

InterPro domains:
  IPR000697 WH1/EVH1 domain [PF00568] (6-109)
  IPR000697 WH1/EVH1 domain [PS50229] (1-113)
  IPR000697 WH1/EVH1 domain [SM00461] (4-110)
  IPR011993 PH-like domain superfamily [G3DSA:2.30.29.30] (2-118)
  IPR044100 Homer, EVH1 domain [cd01206] (6-114)
  IPR045027 Homer family [PTHR10918] (3-358)

Solvent-accessible surface area: 7103 Å² total; per-residue (Å²): 133,138,46,196,90,40,99,73,36,72,15,136,4,80,4,49,49,19,20,120,96,78,112,177,98,84,90,81,15,42,164,123,28,26,57,0,6,0,44,45,24,47,109,162,72,39,39,33,0,24,1,101,8,69,105,119,61,27,0,72,0,41,4,22,30,124,14,78,16,66,112,81,63,128,107,37,0,50,1,58,4,97,165,51,117,31,17,15,0,0,18,12,91,37,96,126,63,2,45,72,0,12,100,47,0,90,104,7,37,85,26,8,120,104,38,136,204

CATH classification: 2.30.29.30

Nearest PDB structures (foldseek):
  2p8v-assembly1_A  TM=1.009E+00  e=4.811E-22  Homo sapiens
  1ddw-assembly1_A  TM=9.912E-01  e=6.448E-17  Rattus norvegicus
  5zz9-assembly3_C  TM=9.889E-01  e=1.117E-16  Mus musculus
  1i2h-assembly1_A  TM=9.585E-01  e=1.941E-15  Rattus norvegicus
  1ddv-assembly1_A  TM=9.958E-01  e=5.215E-15  Rattus norvegicus

GO terms:
  GO:0032703 negative regulation of interleukin-2 production (P, IMP)
  GO:0070885 negative regulation of calcineurin-NFAT signaling cascade (P, IMP)
  GO:0005515 protein binding (F, IPI)
  GO:0007216 G protein-coupled glutamate receptor signaling pathway (P, TAS)
  GO:0005829 cytosol (C, TAS)
  GO:0042802 identical protein binding (F, IPI)
  GO:0005829 cytosol (C, IDA)
  GO:0005886 plasma membrane (C, IDA)
  GO:0006605 protein targeting (P, TAS)

Sequence (117 aa):
STAREQPIFSTRAHVFQIDPATKRNWIPAGKHALTVSYFYDATRNVYRIISIGGAKAIINSTVTPNMMTFTKTSQKFGQWADSRANTVYGLGFASEQHLTQFAEKFQEVKEAARLARE

Secondary structure (DSSP, 8-state):
---SEEEEEEEEEEEEEE-TTTS-SEEESSSS-EEEEEEEETTTTEEEEEEEETTEEEEEEE--TT--EEE-SSSEEEEEETTTTEEEEEE-SSHHHHHHHHHHHHHHHHHHHHHH-